Protein AF-A0A3C1IV36-F1 (afdb_monomer_lite)

Secondary structure (DSSP, 8-state):
-----HHHHHHHTS-HHHHHHHHHHHTGGGG-SS--HHHHHHHHHHHHHTT-SSHHHHHHHHHHHHHTTTSSSS--

Sequence (76 aa):
MANITLFAQAIGKLPKENIRKIIREEKTDKHCMGYNTWSQFISMMFCKFSGCDSVRDISDGLNSTRNRKYKFSRSV

Radius of gyration: 17.48 Å; chains: 1; bounding box: 55×28×33 Å

Foldseek 3Di:
DDPDDPLNVVVVPDPVVVVVVVCVVVVVCVPDDVCDPVNVVSLCVVCVVVVHPDNVVVVVVVVVVVCVVVPPPPDD

pLDDT: mean 74.9, std 14.38, range [42.56, 91.19]

Structure (mmCIF, N/CA/C/O backbone):
data_AF-A0A3C1IV36-F1
#
_entry.id   AF-A0A3C1IV36-F1
#
loop_
_atom_site.group_PDB
_atom_site.id
_atom_site.type_symbol
_atom_site.label_atom_id
_atom_site.label_alt_id
_atom_site.label_comp_id
_atom_site.label_asym_id
_atom_site.label_entity_id
_atom_site.label_seq_id
_atom_site.pdbx_PDB_ins_code
_atom_site.Cartn_x
_atom_site.Cartn_y
_atom_site.Cartn_z
_atom_site.occupancy
_atom_site.B_iso_or_equiv
_atom_site.auth_seq_id
_atom_site.auth_comp_id
_atom_site.auth_asym_id
_atom_site.auth_atom_id
_atom_site.pdbx_PDB_model_num
ATOM 1 N N . MET A 1 1 ? -5.744 15.081 -15.410 1.00 50.53 1 MET A N 1
ATOM 2 C CA . MET A 1 1 ? -6.016 13.670 -15.053 1.00 50.53 1 MET A CA 1
ATOM 3 C C . MET A 1 1 ? -4.720 13.074 -14.534 1.00 50.53 1 MET A C 1
ATOM 5 O O . MET A 1 1 ? -3.715 13.204 -15.217 1.00 50.53 1 MET A O 1
ATOM 9 N N . ALA A 1 2 ? -4.694 12.546 -13.310 1.00 62.78 2 ALA A N 1
ATOM 10 C CA . ALA A 1 2 ? -3.469 11.971 -12.757 1.00 62.78 2 ALA A CA 1
ATOM 11 C C . ALA A 1 2 ? -3.143 10.650 -13.473 1.00 62.78 2 ALA A C 1
ATOM 13 O O . ALA A 1 2 ? -4.013 9.791 -13.595 1.00 62.78 2 ALA A O 1
ATOM 14 N N . ASN A 1 3 ? -1.901 10.485 -13.935 1.00 77.19 3 ASN A N 1
ATOM 15 C CA . ASN A 1 3 ? -1.414 9.221 -14.488 1.00 77.19 3 ASN A CA 1
ATOM 16 C C . ASN A 1 3 ? -1.161 8.243 -13.336 1.00 77.19 3 ASN A C 1
ATOM 18 O O . ASN A 1 3 ? -0.075 8.197 -12.760 1.00 77.19 3 ASN A O 1
ATOM 22 N N . ILE A 1 4 ? -2.200 7.506 -12.955 1.00 84.25 4 ILE A N 1
ATOM 23 C CA . ILE A 1 4 ? -2.132 6.493 -11.903 1.00 84.25 4 ILE A CA 1
ATOM 24 C C . ILE A 1 4 ? -1.641 5.188 -12.534 1.00 84.25 4 ILE A C 1
ATOM 26 O O . ILE A 1 4 ? -2.177 4.746 -13.552 1.00 84.25 4 ILE A O 1
ATOM 30 N N . THR A 1 5 ? -0.637 4.551 -11.930 1.00 86.75 5 THR A N 1
ATOM 31 C CA . THR A 1 5 ? -0.101 3.276 -12.429 1.00 86.75 5 THR A CA 1
ATOM 32 C C . THR A 1 5 ? -1.180 2.188 -12.441 1.00 86.75 5 THR A C 1
ATOM 34 O O . THR A 1 5 ? -2.080 2.188 -11.600 1.00 86.75 5 THR A O 1
ATOM 37 N N . LEU A 1 6 ? -1.084 1.223 -13.365 1.00 85.81 6 LEU A N 1
ATOM 38 C CA . LEU A 1 6 ? -2.006 0.075 -13.416 1.00 85.81 6 LEU A CA 1
ATOM 39 C C . LEU A 1 6 ? -2.053 -0.682 -12.081 1.00 85.81 6 LEU A C 1
ATOM 41 O O . LEU A 1 6 ? -3.119 -1.098 -11.640 1.00 85.81 6 LEU A O 1
ATOM 45 N N . PHE A 1 7 ? -0.912 -0.783 -11.395 1.00 84.88 7 PHE A N 1
ATOM 46 C CA . PHE A 1 7 ? -0.836 -1.368 -10.059 1.00 84.88 7 PHE A CA 1
ATOM 47 C C . PHE A 1 7 ? -1.671 -0.583 -9.040 1.00 84.88 7 PHE A C 1
ATOM 49 O O . PHE A 1 7 ? -2.473 -1.169 -8.320 1.00 84.88 7 PHE A O 1
ATOM 56 N N . ALA A 1 8 ? -1.553 0.747 -9.005 1.00 85.81 8 ALA A N 1
ATOM 57 C CA . ALA A 1 8 ? -2.349 1.569 -8.096 1.00 85.81 8 ALA A CA 1
ATOM 58 C C . ALA A 1 8 ? -3.854 1.522 -8.428 1.00 85.81 8 ALA A C 1
ATOM 60 O O . ALA A 1 8 ? -4.678 1.536 -7.513 1.00 85.81 8 ALA A O 1
ATOM 61 N N . GLN A 1 9 ? -4.222 1.382 -9.706 1.00 88.88 9 GLN A N 1
ATOM 62 C CA . GLN A 1 9 ? -5.610 1.136 -10.111 1.00 88.88 9 GLN A CA 1
ATOM 63 C C . GLN A 1 9 ? -6.114 -0.234 -9.625 1.00 88.88 9 GLN A C 1
ATOM 65 O O . GLN A 1 9 ? -7.217 -0.318 -9.087 1.00 88.88 9 GLN A O 1
ATOM 70 N N . ALA A 1 10 ? -5.300 -1.288 -9.748 1.00 88.31 10 ALA A N 1
ATOM 71 C CA . ALA A 1 10 ? -5.629 -2.633 -9.276 1.00 88.31 10 ALA A CA 1
ATOM 72 C C . ALA A 1 10 ? -5.794 -2.684 -7.749 1.00 88.31 10 ALA A C 1
ATOM 74 O O . ALA A 1 10 ? -6.799 -3.190 -7.252 1.00 88.31 10 ALA A O 1
ATOM 75 N N . ILE A 1 11 ? -4.865 -2.084 -6.997 1.00 89.00 11 ILE A N 1
ATOM 76 C 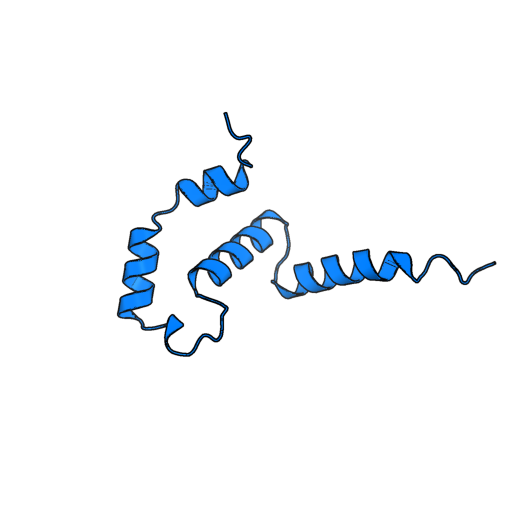CA . ILE A 1 11 ? -4.976 -1.954 -5.537 1.00 89.00 11 ILE A CA 1
ATOM 77 C C . ILE A 1 11 ? -6.218 -1.142 -5.145 1.00 89.00 11 ILE A C 1
ATOM 79 O O . ILE A 1 11 ? -6.888 -1.478 -4.170 1.00 89.00 11 ILE A O 1
ATOM 83 N N . GLY A 1 12 ? -6.565 -0.108 -5.916 1.00 88.44 12 GLY A N 1
ATOM 84 C CA . GLY A 1 12 ? -7.764 0.701 -5.692 1.00 88.44 12 GLY A CA 1
ATOM 85 C C . GLY A 1 12 ? -9.084 -0.067 -5.825 1.00 88.44 12 GLY A C 1
ATOM 86 O O . GLY A 1 12 ? -10.094 0.379 -5.286 1.00 88.44 12 GLY A O 1
ATOM 87 N N . LYS A 1 13 ? -9.093 -1.222 -6.502 1.00 90.06 13 LYS A N 1
ATOM 88 C CA . LYS A 1 13 ? -10.267 -2.105 -6.614 1.00 90.06 13 LYS A CA 1
ATOM 89 C C . LYS A 1 13 ? -10.398 -3.100 -5.458 1.00 90.06 13 LYS A C 1
ATOM 91 O O . LYS A 1 13 ? -11.431 -3.756 -5.352 1.00 90.06 13 LYS A O 1
ATOM 96 N N . LEU A 1 14 ? -9.388 -3.225 -4.598 1.00 88.00 14 LEU A N 1
ATOM 97 C CA . LEU A 1 14 ? -9.425 -4.154 -3.470 1.00 88.00 14 LEU A CA 1
ATOM 98 C C . LEU A 1 14 ? -10.336 -3.632 -2.343 1.00 88.00 14 LEU A C 1
ATOM 100 O O . LEU A 1 14 ? -10.367 -2.425 -2.084 1.00 88.00 14 LEU A O 1
ATOM 104 N N . PRO A 1 15 ? -11.043 -4.520 -1.616 1.00 89.12 15 PRO A N 1
ATOM 105 C CA . PRO A 1 15 ? -11.944 -4.135 -0.532 1.00 89.12 15 PRO A CA 1
ATOM 106 C C . PRO A 1 15 ? -11.155 -3.724 0.724 1.00 89.12 15 PRO A C 1
ATOM 108 O O . PRO A 1 15 ? -11.042 -4.472 1.698 1.00 89.12 15 PRO A O 1
ATOM 111 N N . LYS A 1 16 ? -10.596 -2.508 0.711 1.00 87.12 16 LYS A N 1
ATOM 112 C CA . LYS A 1 16 ? -9.764 -1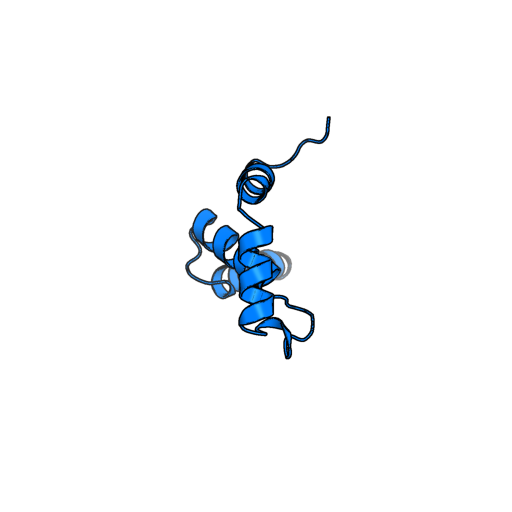.957 1.795 1.00 87.12 16 LYS A CA 1
ATOM 113 C C . LYS A 1 16 ? -10.482 -1.930 3.145 1.00 87.12 16 LYS A C 1
ATOM 115 O O . LYS A 1 16 ? -9.853 -2.153 4.177 1.00 87.12 16 LYS A O 1
ATOM 120 N N . GLU A 1 17 ? -11.788 -1.684 3.137 1.00 88.38 17 GLU A N 1
ATOM 121 C CA . GLU A 1 17 ? -12.594 -1.618 4.358 1.00 88.38 17 GLU A CA 1
ATOM 122 C C . GLU A 1 17 ? -12.763 -2.994 5.012 1.00 88.38 17 GLU A C 1
ATOM 124 O O . GLU A 1 17 ? -12.641 -3.102 6.231 1.00 88.38 17 GLU A O 1
ATOM 129 N N . ASN A 1 18 ? -12.913 -4.063 4.222 1.00 89.88 18 ASN A N 1
ATOM 130 C CA . ASN A 1 18 ? -12.965 -5.430 4.748 1.00 89.88 18 ASN A CA 1
ATOM 131 C C . ASN A 1 18 ? -11.634 -5.802 5.408 1.00 89.88 18 ASN A C 1
ATOM 133 O O . ASN A 1 18 ? -11.610 -6.324 6.518 1.00 89.88 18 ASN A O 1
ATOM 137 N N . ILE A 1 19 ? -10.521 -5.467 4.752 1.00 85.75 19 ILE A N 1
ATOM 138 C CA . ILE A 1 19 ? -9.177 -5.732 5.276 1.00 85.75 19 ILE A CA 1
ATOM 139 C C . ILE A 1 19 ? -8.941 -4.942 6.568 1.00 85.75 19 ILE A C 1
ATOM 141 O O . ILE A 1 19 ? -8.448 -5.491 7.548 1.00 85.75 19 ILE A O 1
ATOM 145 N N . ARG A 1 20 ? -9.366 -3.676 6.630 1.00 87.06 20 ARG A N 1
ATOM 146 C CA . ARG A 1 20 ? -9.304 -2.876 7.862 1.00 87.06 20 ARG A CA 1
ATOM 147 C C . ARG A 1 20 ? -10.160 -3.430 8.990 1.00 87.06 20 ARG A C 1
ATOM 149 O O . ARG A 1 20 ? -9.742 -3.336 10.141 1.00 87.06 20 ARG A O 1
ATOM 156 N N . LYS A 1 21 ? -11.342 -3.966 8.682 1.00 91.19 21 LYS A N 1
ATOM 157 C CA . LYS A 1 21 ? -12.210 -4.601 9.677 1.00 91.19 21 LYS A CA 1
ATOM 158 C C . LYS A 1 21 ? -11.496 -5.794 10.314 1.00 91.19 21 LYS A C 1
ATOM 160 O O . LYS A 1 21 ? -11.357 -5.813 11.531 1.00 91.19 21 LYS A O 1
ATOM 165 N N . ILE A 1 22 ? -10.926 -6.674 9.491 1.00 88.94 22 ILE A N 1
ATOM 166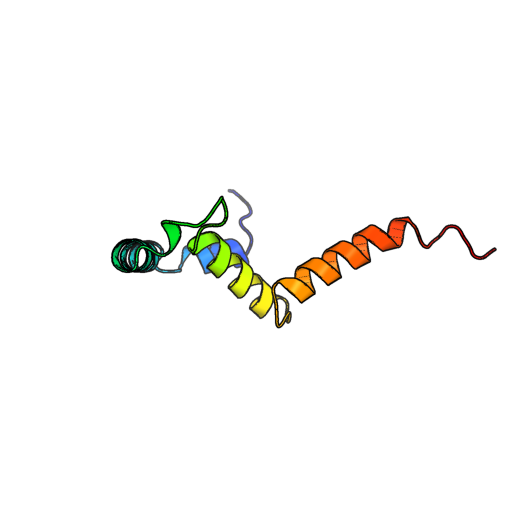 C CA . ILE A 1 22 ? -10.148 -7.837 9.944 1.00 88.94 22 ILE A CA 1
ATOM 167 C C . ILE A 1 22 ? -8.934 -7.397 10.777 1.00 88.94 22 ILE A C 1
ATOM 169 O O . ILE A 1 22 ? -8.712 -7.914 11.864 1.00 88.94 22 ILE A O 1
ATOM 173 N N . ILE A 1 23 ? -8.178 -6.390 10.325 1.00 88.38 23 ILE A N 1
ATOM 174 C CA . ILE A 1 23 ? -7.023 -5.857 11.074 1.00 88.38 23 ILE A CA 1
ATOM 175 C C . ILE A 1 23 ? -7.432 -5.358 12.470 1.00 88.38 23 ILE A C 1
ATOM 177 O O . ILE A 1 23 ? -6.702 -5.547 13.445 1.00 88.38 23 ILE A O 1
ATOM 181 N N . ARG A 1 24 ? -8.600 -4.710 12.581 1.00 86.75 24 ARG A N 1
ATOM 182 C CA . ARG A 1 24 ? -9.132 -4.228 13.864 1.00 86.75 24 ARG A CA 1
ATOM 183 C C . ARG A 1 24 ? -9.600 -5.368 14.763 1.00 86.75 24 ARG A C 1
ATOM 185 O O . ARG A 1 24 ? -9.336 -5.311 15.961 1.00 86.75 24 ARG A O 1
ATOM 192 N N . GLU A 1 25 ? -10.279 -6.363 14.198 1.00 90.12 25 GLU A N 1
ATOM 193 C CA . GLU A 1 25 ? -10.754 -7.553 14.915 1.00 90.12 25 GLU A CA 1
ATOM 194 C C . GLU A 1 25 ? -9.576 -8.356 15.482 1.00 90.12 25 GLU A C 1
ATOM 196 O O . GLU A 1 25 ? -9.533 -8.624 16.682 1.00 90.12 25 GLU A O 1
ATOM 201 N N . GLU A 1 26 ? -8.561 -8.609 14.656 1.00 86.75 26 GLU A N 1
ATOM 202 C CA . GLU A 1 26 ? -7.374 -9.398 15.010 1.00 86.75 26 GLU A CA 1
ATOM 203 C C . GLU A 1 26 ? -6.298 -8.598 15.766 1.00 86.75 26 GLU A C 1
ATOM 205 O O . GLU A 1 26 ? -5.301 -9.155 16.221 1.00 86.75 26 GLU A O 1
ATOM 210 N N . LYS A 1 27 ? -6.468 -7.274 15.913 1.00 81.56 27 LYS A N 1
ATOM 211 C CA . LYS A 1 27 ? -5.516 -6.359 16.580 1.00 81.56 27 LYS A CA 1
ATOM 212 C C . LYS A 1 27 ? -4.071 -6.504 16.072 1.00 81.56 27 LYS A C 1
ATOM 214 O O . LYS A 1 27 ? -3.122 -6.268 16.822 1.00 81.56 27 LYS A O 1
ATOM 219 N N . THR A 1 28 ? -3.902 -6.844 14.797 1.00 78.62 28 THR A N 1
ATOM 220 C CA . THR A 1 28 ? -2.604 -7.165 14.177 1.00 78.62 28 THR A CA 1
ATOM 221 C C . THR A 1 28 ? -1.617 -5.997 14.222 1.00 78.62 28 THR A C 1
ATOM 223 O O . THR A 1 28 ? -0.422 -6.210 14.392 1.00 78.62 28 THR A O 1
ATOM 226 N N . ASP A 1 29 ? -2.106 -4.753 14.188 1.00 78.00 29 ASP A N 1
ATOM 227 C CA . ASP A 1 29 ? -1.264 -3.549 14.250 1.00 78.00 29 ASP A CA 1
ATOM 228 C C . ASP A 1 29 ? -0.900 -3.090 15.682 1.00 78.00 29 ASP A C 1
ATOM 230 O O . ASP A 1 29 ? -0.186 -2.101 15.843 1.00 78.00 29 ASP A O 1
ATOM 234 N N . LYS A 1 30 ? -1.335 -3.786 16.748 1.00 72.69 30 LYS A N 1
ATOM 235 C CA . LYS A 1 30 ? -1.135 -3.340 18.148 1.00 72.69 30 LYS A CA 1
ATOM 236 C C . LYS A 1 30 ? 0.343 -3.208 18.547 1.00 72.69 30 LYS A C 1
ATOM 238 O O . LYS A 1 30 ? 0.662 -2.422 19.439 1.00 72.69 30 LYS A O 1
ATOM 243 N N . HIS A 1 31 ? 1.238 -3.988 17.942 1.00 71.81 31 HIS A N 1
ATOM 244 C CA . HIS A 1 31 ? 2.684 -3.971 18.221 1.00 71.81 31 HIS A CA 1
ATOM 245 C C . HIS A 1 31 ? 3.533 -3.643 16.983 1.00 71.81 31 HIS A C 1
ATOM 247 O O . HIS A 1 31 ? 4.757 -3.754 17.024 1.00 71.81 31 HIS A O 1
ATOM 253 N N . CYS A 1 32 ? 2.911 -3.201 15.887 1.00 70.56 32 CYS A N 1
ATOM 254 C CA . CYS A 1 32 ? 3.644 -2.811 14.691 1.00 70.56 32 CYS A CA 1
ATOM 255 C C . CYS A 1 32 ? 4.250 -1.410 14.851 1.00 70.56 32 CYS A C 1
ATOM 257 O O . CYS A 1 32 ? 3.551 -0.397 14.819 1.00 70.56 32 CYS A O 1
ATOM 259 N N . MET A 1 33 ? 5.578 -1.338 14.972 1.00 66.50 33 MET A N 1
ATOM 260 C CA . MET A 1 33 ? 6.322 -0.077 14.916 1.00 66.50 33 MET A CA 1
ATOM 261 C C . MET A 1 33 ? 6.423 0.414 13.465 1.00 66.50 33 MET A C 1
ATOM 263 O O . MET A 1 33 ? 7.336 0.055 12.729 1.00 66.50 33 MET A O 1
ATOM 267 N N . GLY A 1 34 ? 5.452 1.220 13.031 1.00 72.38 34 GLY A N 1
ATOM 268 C CA . GLY A 1 34 ? 5.497 1.968 11.765 1.00 72.38 34 GLY A CA 1
ATOM 269 C C . GLY A 1 34 ? 5.208 1.167 10.487 1.00 72.38 34 GLY A C 1
ATOM 270 O O . GLY A 1 34 ? 4.847 1.766 9.474 1.00 72.38 34 GLY A O 1
ATOM 271 N N . TYR A 1 35 ? 5.291 -0.166 10.522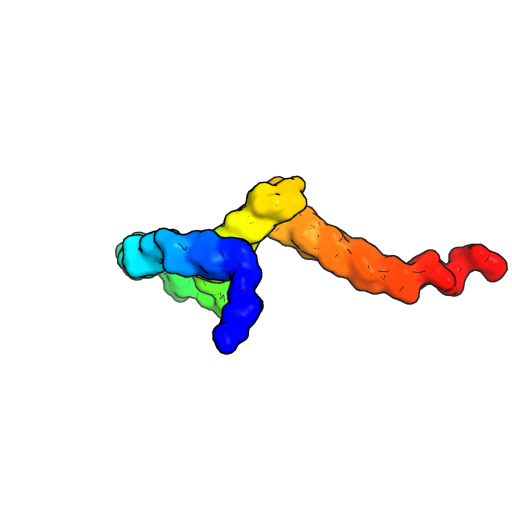 1.00 78.44 35 TYR A N 1
ATOM 272 C CA . TYR A 1 35 ? 4.944 -1.034 9.394 1.00 78.44 35 TYR A CA 1
ATOM 273 C C . TYR A 1 35 ? 3.588 -1.701 9.609 1.00 78.44 35 TYR A C 1
ATOM 275 O O . TYR A 1 35 ? 3.483 -2.731 10.268 1.00 78.44 35 TYR A O 1
ATOM 283 N N . ASN A 1 36 ? 2.538 -1.075 9.081 1.00 83.81 36 ASN A N 1
ATOM 284 C CA . ASN A 1 36 ? 1.181 -1.570 9.267 1.00 83.81 36 ASN A CA 1
ATOM 285 C C . ASN A 1 36 ? 0.855 -2.761 8.348 1.00 83.81 36 ASN A C 1
ATOM 287 O O . ASN A 1 36 ? 1.450 -2.946 7.281 1.00 83.81 36 ASN A O 1
ATOM 291 N N . THR A 1 37 ? -0.151 -3.531 8.745 1.00 86.00 37 THR A N 1
ATOM 292 C CA . THR A 1 37 ? -0.588 -4.752 8.052 1.00 86.00 37 THR A CA 1
ATOM 293 C C . THR A 1 37 ? -1.027 -4.480 6.606 1.00 86.00 37 THR A C 1
ATOM 295 O O . THR A 1 37 ? -0.791 -5.291 5.710 1.00 86.00 37 THR A O 1
ATOM 298 N N . TRP A 1 38 ? -1.604 -3.306 6.332 1.00 87.00 38 TRP A N 1
ATOM 299 C CA . TRP A 1 38 ? -1.964 -2.897 4.970 1.00 87.00 38 TRP A CA 1
ATOM 300 C C . TRP A 1 38 ? -0.728 -2.678 4.086 1.00 87.00 38 TRP A C 1
ATOM 302 O O . TRP A 1 38 ? -0.658 -3.208 2.981 1.00 87.00 38 TRP A O 1
ATOM 312 N N . SER A 1 39 ? 0.267 -1.936 4.567 1.00 86.25 39 SER A N 1
ATOM 313 C CA . SER A 1 39 ? 1.540 -1.710 3.882 1.00 86.25 39 SER A CA 1
ATOM 314 C C . SER A 1 39 ? 2.270 -3.029 3.651 1.00 86.25 39 SER A C 1
ATOM 316 O O . SER A 1 39 ? 2.799 -3.241 2.564 1.00 86.25 39 SER A O 1
ATOM 318 N N . GLN A 1 40 ? 2.225 -3.950 4.618 1.00 86.00 40 GLN A N 1
ATOM 319 C CA . GLN A 1 40 ? 2.752 -5.302 4.453 1.00 86.00 40 GLN A CA 1
ATOM 320 C C . GLN A 1 40 ? 2.075 -6.069 3.320 1.00 86.00 40 GLN A C 1
ATOM 322 O O . GLN A 1 40 ? 2.756 -6.653 2.474 1.00 86.00 40 GLN A O 1
ATOM 327 N N . PHE A 1 41 ? 0.748 -6.034 3.271 1.00 87.56 41 PHE A N 1
ATOM 328 C CA . PHE A 1 41 ? -0.028 -6.676 2.219 1.00 87.56 41 PHE A CA 1
ATOM 329 C C . PHE A 1 41 ? 0.286 -6.099 0.827 1.00 87.56 41 PHE A C 1
ATOM 331 O O . PHE A 1 41 ? 0.510 -6.856 -0.119 1.00 87.56 41 PHE A O 1
ATOM 338 N N . ILE A 1 42 ? 0.380 -4.770 0.701 1.00 88.06 42 ILE A N 1
ATOM 339 C CA . ILE A 1 42 ? 0.747 -4.116 -0.565 1.00 88.06 42 ILE A CA 1
ATOM 340 C C . ILE A 1 42 ? 2.165 -4.492 -1.004 1.00 88.06 42 ILE A C 1
ATOM 342 O O . ILE A 1 42 ? 2.364 -4.788 -2.184 1.00 88.06 42 ILE A O 1
ATOM 346 N N . SER A 1 43 ? 3.127 -4.546 -0.078 1.00 86.44 43 SER A N 1
ATOM 347 C CA . SER A 1 43 ? 4.491 -5.002 -0.370 1.00 86.44 43 SER A CA 1
ATOM 348 C C . SER A 1 43 ? 4.506 -6.437 -0.899 1.00 86.44 43 SER A C 1
ATOM 350 O O . SER A 1 43 ? 5.157 -6.706 -1.902 1.00 86.44 43 SER A O 1
ATOM 352 N N . MET A 1 44 ? 3.752 -7.353 -0.283 1.00 85.31 44 MET A N 1
ATOM 353 C CA . MET A 1 44 ? 3.670 -8.748 -0.737 1.00 85.31 44 MET A CA 1
ATOM 354 C C . MET A 1 44 ? 3.016 -8.887 -2.112 1.00 85.31 44 MET A C 1
ATOM 356 O O . MET A 1 44 ? 3.503 -9.653 -2.942 1.00 85.31 44 MET A O 1
ATOM 360 N N . MET A 1 45 ? 1.941 -8.140 -2.376 1.00 86.31 45 MET A N 1
ATOM 361 C CA . MET A 1 45 ? 1.327 -8.103 -3.705 1.00 86.31 45 MET A CA 1
ATOM 362 C C . MET A 1 45 ? 2.331 -7.615 -4.742 1.00 86.31 45 MET A C 1
ATOM 364 O O . MET A 1 45 ? 2.512 -8.263 -5.769 1.00 86.31 45 MET A O 1
ATOM 368 N N . PHE A 1 46 ? 3.036 -6.521 -4.450 1.00 85.00 46 PHE A N 1
ATOM 369 C CA . PHE A 1 46 ? 4.070 -6.006 -5.335 1.00 85.00 46 PHE A CA 1
ATOM 370 C C . PHE A 1 46 ? 5.153 -7.060 -5.626 1.00 85.00 46 PHE A C 1
ATOM 372 O O . PHE A 1 46 ? 5.461 -7.263 -6.797 1.00 85.00 46 PHE A O 1
ATOM 379 N N . CYS A 1 47 ? 5.628 -7.808 -4.615 1.00 80.00 47 CYS A N 1
ATOM 380 C CA . CYS A 1 47 ? 6.556 -8.930 -4.819 1.00 80.00 47 CYS A CA 1
ATOM 381 C C . CYS A 1 47 ? 6.013 -9.966 -5.805 1.00 80.00 47 CYS A C 1
ATOM 383 O O . CYS A 1 47 ? 6.708 -10.365 -6.736 1.00 80.00 47 CYS A O 1
ATOM 385 N N . LYS A 1 48 ? 4.760 -10.396 -5.628 1.00 82.12 48 LYS A N 1
ATOM 386 C CA . LYS A 1 48 ? 4.172 -11.424 -6.493 1.00 82.12 48 LYS A CA 1
ATOM 387 C C . LYS A 1 48 ? 3.986 -10.943 -7.928 1.00 82.12 48 LYS A C 1
ATOM 389 O O . LYS A 1 48 ? 4.218 -11.718 -8.849 1.00 82.12 48 LYS A O 1
ATOM 394 N N . PHE A 1 49 ? 3.657 -9.669 -8.135 1.00 78.88 49 PHE A N 1
ATOM 395 C CA . PHE A 1 49 ? 3.603 -9.084 -9.478 1.00 78.88 49 PHE A CA 1
ATOM 396 C C . PHE A 1 49 ? 4.988 -8.896 -10.113 1.00 78.88 49 PHE A C 1
ATOM 398 O O . PHE A 1 49 ? 5.098 -8.962 -11.334 1.00 78.88 49 PHE A O 1
ATOM 405 N N . SER A 1 50 ? 6.040 -8.680 -9.318 1.00 77.56 50 SER A N 1
ATOM 406 C CA . SER A 1 50 ? 7.412 -8.519 -9.814 1.00 77.56 50 SER A CA 1
ATOM 407 C C . SER A 1 50 ? 8.169 -9.839 -10.008 1.00 77.56 50 SER A C 1
ATOM 409 O O . SER A 1 50 ? 9.338 -9.803 -10.383 1.00 77.56 50 SER A O 1
ATOM 411 N N . GLY A 1 51 ? 7.538 -10.991 -9.746 1.00 75.38 51 GLY A N 1
ATOM 412 C CA . GLY A 1 51 ? 8.199 -12.302 -9.781 1.00 75.38 51 GLY A CA 1
ATOM 413 C C . GL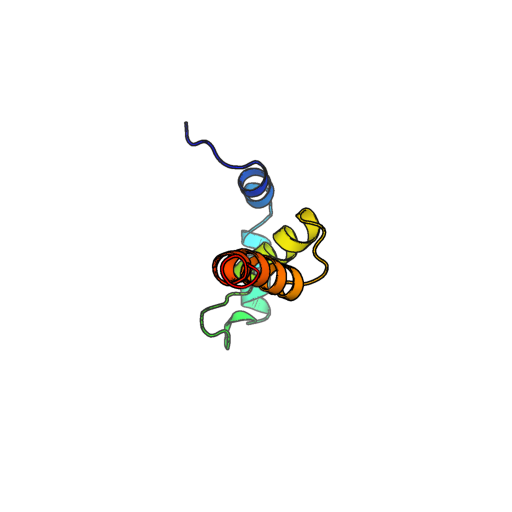Y A 1 51 ? 9.180 -12.527 -8.625 1.00 75.38 51 GLY A C 1
ATOM 414 O O . GLY A 1 51 ? 10.056 -13.378 -8.722 1.00 75.38 51 GLY A O 1
ATOM 415 N N . CYS A 1 52 ? 9.059 -11.751 -7.546 1.00 71.75 52 CYS A N 1
ATOM 416 C CA . CYS A 1 52 ? 9.839 -11.914 -6.326 1.00 71.75 52 CYS A CA 1
ATOM 417 C C . CYS A 1 52 ? 9.087 -12.828 -5.355 1.00 71.75 52 CYS A C 1
ATOM 419 O O . CYS A 1 52 ? 7.903 -12.618 -5.062 1.00 71.75 52 CYS A O 1
ATOM 421 N N . ASP A 1 53 ? 9.775 -13.819 -4.799 1.00 67.94 53 ASP A N 1
ATOM 422 C CA . ASP A 1 53 ? 9.153 -14.744 -3.858 1.00 67.94 53 ASP A CA 1
ATOM 423 C C . ASP A 1 53 ? 9.057 -14.163 -2.448 1.00 67.94 53 ASP A C 1
ATOM 425 O O . ASP A 1 53 ? 8.142 -14.521 -1.700 1.00 67.94 53 ASP A O 1
ATOM 429 N N . SER A 1 54 ? 9.923 -13.198 -2.125 1.00 69.25 54 SER A N 1
ATOM 430 C CA . SER A 1 54 ? 9.998 -12.543 -0.824 1.00 69.25 54 SER A CA 1
ATOM 431 C C . SER A 1 54 ? 10.253 -11.034 -0.915 1.00 69.25 54 SER A C 1
ATOM 433 O O . SER A 1 54 ? 10.815 -10.513 -1.874 1.00 69.25 54 SER A O 1
ATOM 435 N N . VAL A 1 55 ? 9.899 -10.313 0.154 1.00 65.62 55 VAL A N 1
ATOM 436 C CA . VAL A 1 55 ? 10.283 -8.900 0.362 1.00 65.62 55 VAL A CA 1
ATOM 437 C C . VAL A 1 55 ? 11.815 -8.748 0.452 1.00 65.62 55 VAL A C 1
ATOM 439 O O . VAL A 1 55 ? 12.362 -7.683 0.151 1.00 65.62 55 VAL A O 1
ATOM 442 N N . ARG A 1 56 ? 12.526 -9.829 0.820 1.00 69.81 56 ARG A N 1
ATOM 443 C CA . ARG A 1 56 ? 13.995 -9.901 0.778 1.00 69.81 56 ARG A CA 1
ATOM 444 C C . ARG A 1 56 ? 14.537 -9.821 -0.644 1.00 69.81 56 ARG A C 1
ATOM 446 O O . ARG A 1 56 ? 15.431 -9.021 -0.860 1.00 69.81 56 ARG A O 1
ATOM 453 N N . ASP A 1 57 ? 13.934 -10.509 -1.610 1.00 65.06 57 ASP A N 1
ATOM 454 C CA . ASP A 1 57 ? 14.402 -10.473 -3.005 1.00 65.06 57 ASP A CA 1
ATOM 455 C C . ASP A 1 57 ? 14.290 -9.067 -3.604 1.00 65.06 57 ASP A C 1
ATOM 457 O O . ASP A 1 57 ? 15.150 -8.637 -4.369 1.00 65.06 57 ASP A O 1
ATOM 461 N N . ILE A 1 58 ? 13.271 -8.301 -3.198 1.00 68.44 58 ILE A N 1
ATOM 462 C CA . ILE A 1 58 ? 13.162 -6.880 -3.557 1.00 68.44 58 ILE A CA 1
ATOM 463 C C . ILE A 1 58 ? 14.270 -6.062 -2.897 1.00 68.44 58 ILE A C 1
ATOM 465 O O . ILE A 1 58 ? 14.879 -5.212 -3.545 1.00 68.44 58 ILE A O 1
ATOM 469 N N . SER A 1 59 ? 14.525 -6.292 -1.610 1.00 74.56 59 SER A N 1
ATOM 470 C CA . SER A 1 59 ? 15.548 -5.568 -0.847 1.00 74.56 59 SER A CA 1
ATOM 471 C C . SER A 1 59 ? 16.955 -5.855 -1.377 1.00 74.56 59 SER A C 1
ATOM 473 O O . SER A 1 59 ? 17.763 -4.937 -1.523 1.00 74.56 59 SER A O 1
ATOM 475 N N . ASP A 1 60 ? 17.228 -7.110 -1.723 1.00 72.81 60 ASP A N 1
ATOM 476 C CA . ASP A 1 60 ? 18.473 -7.575 -2.323 1.00 72.81 60 ASP A CA 1
ATOM 477 C C . ASP A 1 60 ? 18.602 -7.074 -3.761 1.00 72.81 60 ASP A C 1
ATOM 479 O O . ASP A 1 60 ? 19.655 -6.558 -4.134 1.00 72.81 60 ASP A O 1
ATOM 483 N N . GLY A 1 61 ? 17.512 -7.092 -4.534 1.00 63.72 61 GLY A N 1
ATOM 484 C CA . GLY A 1 61 ? 17.415 -6.436 -5.834 1.00 63.72 61 GLY A CA 1
ATOM 485 C C . GLY A 1 61 ? 17.797 -4.958 -5.743 1.00 63.72 61 GLY A C 1
ATOM 486 O O . GLY A 1 61 ? 18.761 -4.542 -6.378 1.00 63.72 61 GLY A O 1
ATOM 487 N N . LEU A 1 62 ? 17.134 -4.181 -4.881 1.00 68.44 62 LEU A N 1
ATOM 488 C CA . LEU A 1 62 ? 17.378 -2.747 -4.685 1.00 68.44 62 LEU A CA 1
ATOM 489 C C . LEU A 1 62 ? 18.807 -2.450 -4.195 1.00 68.44 62 LEU A C 1
ATOM 491 O O . LEU A 1 62 ? 19.460 -1.523 -4.685 1.00 68.44 62 LEU A O 1
ATOM 495 N N . ASN A 1 63 ? 19.321 -3.245 -3.252 1.00 69.56 63 ASN A N 1
ATOM 496 C CA . ASN A 1 63 ? 20.693 -3.120 -2.763 1.00 69.56 63 ASN A CA 1
ATOM 497 C C . ASN A 1 63 ? 21.722 -3.493 -3.836 1.00 69.56 63 ASN A C 1
ATOM 499 O O . ASN A 1 63 ? 22.758 -2.834 -3.925 1.00 69.56 63 ASN A O 1
ATOM 503 N N . SER A 1 64 ? 21.451 -4.487 -4.684 1.00 62.88 64 SER A N 1
ATOM 504 C CA . SER A 1 64 ? 22.334 -4.859 -5.793 1.00 62.88 64 SER A CA 1
ATOM 505 C C . SER A 1 64 ? 22.435 -3.742 -6.839 1.00 62.88 64 SER A C 1
ATOM 507 O O . SER A 1 64 ? 23.535 -3.425 -7.301 1.00 62.88 64 SER A O 1
ATOM 509 N N . THR A 1 65 ? 21.326 -3.055 -7.139 1.00 57.34 65 THR A N 1
ATOM 510 C CA . THR A 1 65 ? 21.312 -1.902 -8.051 1.00 57.34 65 THR A CA 1
ATOM 511 C C . THR A 1 65 ? 22.025 -0.695 -7.445 1.00 57.34 65 THR A C 1
ATOM 513 O O . THR A 1 65 ? 22.727 0.023 -8.157 1.00 57.34 65 THR A O 1
ATOM 516 N N . ARG A 1 66 ? 21.917 -0.490 -6.124 1.00 56.25 66 ARG A N 1
ATOM 517 C CA . ARG A 1 66 ? 22.653 0.560 -5.400 1.00 56.25 66 ARG A CA 1
ATOM 518 C C . ARG A 1 66 ? 24.160 0.282 -5.351 1.00 56.25 66 ARG A C 1
ATOM 520 O O . ARG A 1 66 ? 24.960 1.185 -5.587 1.00 56.25 66 ARG A O 1
ATOM 527 N N . ASN A 1 67 ? 24.553 -0.970 -5.127 1.00 52.56 67 ASN A N 1
ATOM 528 C CA . ASN A 1 67 ? 25.954 -1.394 -5.079 1.00 52.56 67 ASN A CA 1
ATOM 529 C C . ASN A 1 67 ? 26.635 -1.426 -6.458 1.00 52.56 67 ASN A C 1
ATOM 531 O O . ASN A 1 67 ? 27.864 -1.358 -6.529 1.00 52.56 67 ASN A O 1
ATOM 535 N N . ARG A 1 68 ? 25.884 -1.435 -7.571 1.00 46.81 68 ARG A N 1
ATOM 536 C CA . ARG A 1 68 ? 26.468 -1.260 -8.915 1.00 46.81 68 ARG A CA 1
ATOM 537 C C . ARG A 1 68 ? 27.132 0.101 -9.131 1.00 46.81 68 ARG A C 1
ATOM 539 O O . ARG A 1 68 ? 27.983 0.193 -10.008 1.00 46.81 68 ARG A O 1
ATOM 546 N N . LYS A 1 69 ? 26.831 1.131 -8.327 1.00 45.47 69 LYS A N 1
ATOM 547 C CA . LYS A 1 69 ? 27.568 2.406 -8.400 1.00 45.47 69 LYS A CA 1
ATOM 548 C C . LYS A 1 69 ? 28.977 2.347 -7.800 1.00 45.47 69 LYS A C 1
ATOM 550 O O . LYS A 1 69 ? 29.791 3.198 -8.133 1.00 45.47 69 LYS A O 1
ATOM 555 N N . TYR A 1 70 ? 29.294 1.338 -6.984 1.00 45.97 70 TYR A N 1
ATOM 556 C CA . TYR A 1 70 ? 30.598 1.219 -6.312 1.00 45.97 70 TYR A CA 1
ATOM 557 C C . TYR A 1 70 ? 31.486 0.096 -6.861 1.00 45.97 70 TYR A C 1
ATOM 559 O O . TYR A 1 70 ? 32.616 -0.064 -6.407 1.00 45.97 70 TYR A O 1
ATOM 567 N N . LYS A 1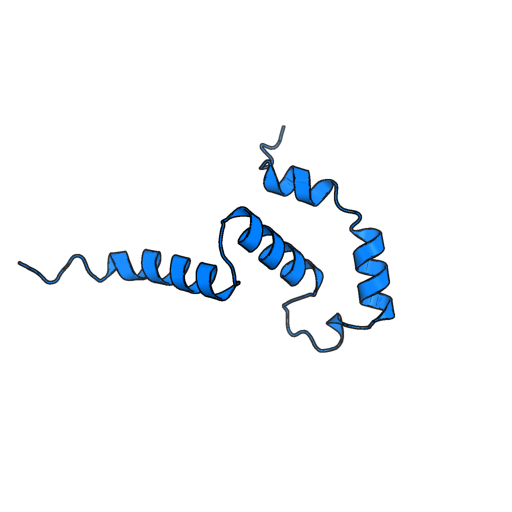 71 ? 31.017 -0.669 -7.858 1.00 42.56 71 LYS A N 1
ATOM 568 C CA . LYS A 1 71 ? 31.786 -1.772 -8.462 1.00 42.56 71 LYS A CA 1
ATOM 569 C C . LYS A 1 71 ? 32.229 -1.536 -9.911 1.00 42.56 71 LYS A C 1
ATOM 571 O O . LYS A 1 71 ? 32.747 -2.457 -10.527 1.00 42.56 71 LYS A O 1
ATOM 576 N N . PHE A 1 72 ? 32.083 -0.314 -10.434 1.00 44.16 72 PHE A N 1
ATOM 577 C CA . PHE A 1 72 ? 32.608 0.077 -11.755 1.00 44.16 72 PHE A CA 1
ATOM 578 C C . PHE A 1 72 ? 33.845 0.995 -11.675 1.00 44.16 72 PHE A C 1
ATOM 580 O O . PHE A 1 72 ? 34.125 1.746 -12.596 1.00 44.16 72 PHE A O 1
ATOM 587 N N . SER A 1 73 ? 34.600 0.962 -10.570 1.00 48.06 73 SER A N 1
ATOM 588 C CA . SER A 1 73 ? 35.847 1.739 -10.448 1.00 48.06 73 SER A CA 1
ATOM 589 C C . SER A 1 73 ? 36.990 0.957 -9.796 1.00 48.06 73 SER A C 1
ATOM 591 O O . SER A 1 73 ? 37.765 1.518 -9.023 1.00 48.06 73 SER A O 1
ATOM 593 N N . ARG A 1 74 ? 37.098 -0.351 -10.072 1.00 50.19 74 ARG A N 1
ATOM 594 C CA . ARG A 1 74 ? 38.323 -1.110 -9.769 1.00 50.19 74 ARG A CA 1
ATOM 595 C C . ARG A 1 74 ? 38.455 -2.372 -10.624 1.00 50.19 74 ARG A C 1
ATOM 597 O O . ARG A 1 74 ? 38.311 -3.488 -10.137 1.00 50.19 74 ARG A O 1
ATOM 604 N N . SER A 1 75 ? 38.674 -2.172 -11.917 1.00 44.84 75 SER A N 1
ATOM 605 C CA . SER A 1 75 ? 39.366 -3.108 -12.816 1.00 44.84 75 SER A CA 1
ATOM 606 C C . SER A 1 75 ? 39.676 -2.373 -14.115 1.00 44.84 75 SER A C 1
ATOM 608 O O . SER A 1 75 ? 39.010 -2.580 -15.122 1.00 44.84 75 SER A O 1
ATOM 610 N N . VAL A 1 76 ? 40.629 -1.450 -14.025 1.00 46.31 76 VAL A N 1
ATOM 611 C CA . VAL A 1 76 ? 41.699 -1.222 -15.004 1.00 46.31 76 VAL A CA 1
ATOM 612 C C . VAL A 1 76 ? 42.937 -0.823 -14.214 1.00 46.31 76 VAL A C 1
ATOM 614 O O . VAL A 1 76 ? 42.751 -0.140 -13.177 1.00 46.31 76 VAL A O 1
#